Protein AF-A0A8X7C3W6-F1 (afdb_monomer)

InterPro domains:
  IPR028039 Coiled-coil domain containing protein 32 [PF14989] (9-118)
  IPR028039 Coiled-coil domain containing protein 32 [PTHR31800] (19-132)

Sequence (137 aa):
MQE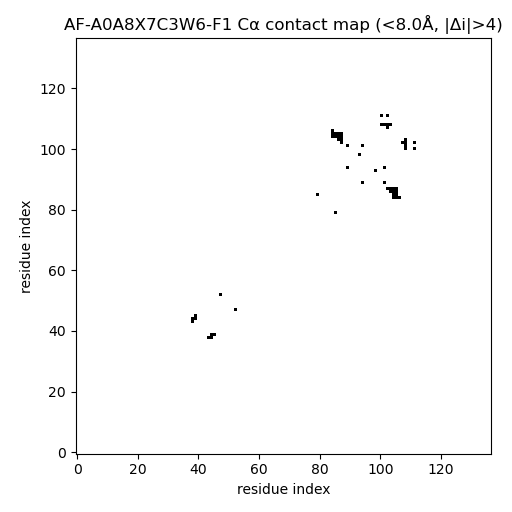QTEVSKTMKELNQMPSGFSHLPDSDHYLRKLETRLSKVKGLNKNLTSKDMITVLQKARDDYMSRLISSSAEQLCAIDSSEGDKEVSVSYVEKKLFPEKNGVTYEELQHLLESDVLAKVSAECNAEGTTDSNLDR

Solvent-accessible surface area (backbone atoms only — not comparable to full-atom values): 8469 Å² total; per-residue (Å²): 126,69,67,67,57,50,57,57,48,55,65,60,56,77,73,66,70,86,81,84,65,80,80,56,97,56,46,70,60,51,49,52,50,49,50,54,51,47,36,58,75,69,45,76,80,60,78,82,46,73,67,54,54,51,52,52,52,52,50,53,50,53,53,48,51,53,49,51,55,49,53,53,49,52,54,56,58,59,56,77,74,46,100,58,82,53,72,52,91,70,56,73,68,56,54,69,77,40,61,92,77,63,36,65,31,49,65,52,38,50,52,53,51,53,50,53,52,52,52,51,53,53,53,53,61,61,62,69,74,76,79,83,88,86,81,88,133

pLDDT: mean 77.11, std 16.19, range [43.06, 96.94]

Mean predicted aligned error: 20.02 Å

Foldseek 3Di:
DVVVVVVVVVVVVVPDDPPPDPCDPCNVVVVVVVVVVVCVVVVVPPDDDPVNVVVVVVVVVVVVVVVVVVVVVVVVVVQVPDPDFDADDDDPVCCVVCVLCDDRGPVSNVVSVVVVVVVVVVVVVVVVPPPDDDDDD

Organism: NCBI:txid2747483

Radius of gyration: 41.61 Å; Cα contacts (8 Å, |Δi|>4): 29; chains: 1; bounding box: 100×50×107 Å

Secondary structure (DSSP, 8-state):
--HHHHHHHHHHHTT----SS---TTHHHHHHHHHHHHHHHTTTT-PPPHHHHHHHHHHHHHHHHHHHHHHHHHHHHHHTTSSSPPB----HHHHHH-GGG--SBHHHHHHHHHHHHHHHHHHHHHHGGGSSS----

Structure (mmCIF, N/CA/C/O backbone):
data_AF-A0A8X7C3W6-F1
#
_entry.id   AF-A0A8X7C3W6-F1
#
loop_
_atom_site.group_PDB
_atom_site.id
_atom_site.type_symbol
_atom_site.label_atom_id
_atom_site.label_alt_id
_atom_site.label_comp_id
_atom_site.label_asym_id
_atom_site.label_entity_id
_atom_site.label_seq_id
_atom_site.pdbx_PDB_ins_code
_atom_site.Cartn_x
_atom_site.Cartn_y
_atom_site.Cartn_z
_atom_site.occupancy
_atom_site.B_iso_or_equiv
_atom_site.auth_seq_id
_atom_site.auth_comp_id
_atom_site.auth_asym_id
_atom_site.auth_atom_id
_atom_site.pdbx_PDB_model_num
ATOM 1 N N . MET A 1 1 ? -25.527 42.168 39.897 1.00 53.19 1 MET A N 1
ATOM 2 C CA . MET A 1 1 ? -25.324 40.793 40.423 1.00 53.19 1 MET A CA 1
ATOM 3 C C . MET A 1 1 ? -26.617 39.982 40.577 1.00 53.19 1 MET A C 1
ATOM 5 O O . MET A 1 1 ? -26.503 38.772 40.672 1.00 53.19 1 MET A O 1
ATOM 9 N N . GLN A 1 2 ? -27.819 40.579 40.571 1.00 52.25 2 GLN A N 1
ATOM 10 C CA . GLN A 1 2 ? -29.088 39.838 40.739 1.00 52.25 2 GLN A CA 1
ATOM 11 C C . GLN A 1 2 ? -29.580 39.103 39.475 1.00 52.25 2 GLN A C 1
ATOM 13 O O . GLN A 1 2 ? -30.231 38.068 39.589 1.00 52.25 2 GLN A O 1
ATOM 18 N N . GLU A 1 3 ? -29.189 39.553 38.284 1.00 55.75 3 GLU A N 1
ATOM 19 C CA . GLU A 1 3 ? -29.674 39.000 37.007 1.00 55.75 3 GLU A CA 1
ATOM 20 C C . GLU A 1 3 ? -29.109 37.598 36.703 1.00 55.75 3 GLU A C 1
ATOM 22 O O . GLU A 1 3 ? -29.813 36.714 36.220 1.00 55.75 3 GLU A O 1
ATOM 27 N N . GLN A 1 4 ? -27.854 37.327 37.089 1.00 49.69 4 GLN A N 1
ATOM 28 C CA . GLN A 1 4 ? -27.237 36.005 36.883 1.00 49.69 4 GLN A CA 1
ATOM 29 C C . GLN A 1 4 ? -27.851 34.912 37.775 1.00 49.69 4 GLN A C 1
ATOM 31 O O . GLN A 1 4 ? -27.872 33.733 37.409 1.00 49.69 4 GLN A O 1
ATOM 36 N N . THR A 1 5 ? -28.394 35.289 38.935 1.00 56.44 5 THR A N 1
ATOM 37 C CA . THR A 1 5 ? -29.101 34.368 39.837 1.00 56.44 5 THR A CA 1
ATOM 38 C C . THR A 1 5 ? -30.497 33.996 39.346 1.00 56.44 5 THR A C 1
ATOM 40 O O . THR A 1 5 ? -30.957 32.891 39.630 1.00 56.44 5 THR A O 1
ATOM 43 N N . GLU A 1 6 ? -31.160 34.869 38.587 1.00 55.97 6 GLU A N 1
ATOM 44 C CA . GLU A 1 6 ? -32.474 34.591 37.995 1.00 55.97 6 GLU A CA 1
ATOM 45 C C . GLU A 1 6 ? -32.371 33.688 36.765 1.00 55.97 6 GLU A C 1
ATOM 47 O O . GLU A 1 6 ? -33.128 32.723 36.642 1.00 55.97 6 GLU A O 1
ATOM 52 N N . VAL A 1 7 ? -31.366 33.905 35.911 1.00 59.09 7 VAL A N 1
ATOM 53 C CA . VAL A 1 7 ? -31.090 33.015 34.768 1.00 59.09 7 VAL A CA 1
ATOM 54 C C . VAL A 1 7 ? -30.687 31.611 35.246 1.00 59.09 7 VAL A C 1
ATOM 56 O O . VAL A 1 7 ? -31.132 30.599 34.709 1.00 59.09 7 VAL A O 1
ATOM 59 N N . SER A 1 8 ? -29.916 31.525 36.335 1.00 56.09 8 SER A N 1
ATOM 60 C CA . SER A 1 8 ? -29.553 30.236 36.943 1.00 56.09 8 SER A CA 1
ATOM 61 C C . SER A 1 8 ? -30.741 29.527 37.609 1.00 56.09 8 SER A C 1
ATOM 63 O O . SER A 1 8 ? -30.780 28.297 37.647 1.00 56.09 8 SER A O 1
ATOM 65 N N . LYS A 1 9 ? -31.720 30.279 38.134 1.00 54.00 9 LYS A N 1
ATOM 66 C CA . LYS A 1 9 ? -32.974 29.726 38.675 1.00 54.00 9 LYS A CA 1
ATOM 67 C C . LYS A 1 9 ? -33.881 29.198 37.565 1.00 54.00 9 LYS A C 1
ATOM 69 O O . LYS A 1 9 ? -34.335 28.063 37.659 1.00 54.00 9 LYS A O 1
ATOM 74 N N . THR A 1 10 ? -34.060 29.966 36.493 1.00 56.16 10 THR A N 1
ATOM 75 C CA . THR A 1 10 ? -34.912 29.591 35.351 1.00 56.16 10 THR A CA 1
ATOM 76 C C . THR A 1 10 ? -34.375 28.381 34.580 1.00 56.16 10 THR A C 1
ATOM 78 O O . THR A 1 10 ? -35.155 27.517 34.182 1.00 56.16 10 THR A O 1
ATOM 81 N N . MET A 1 11 ? -33.051 28.217 34.464 1.00 52.62 11 MET A N 1
ATOM 82 C CA . MET A 1 11 ? -32.468 26.992 33.891 1.00 52.62 11 MET A CA 1
ATOM 83 C C . MET A 1 11 ? -32.648 25.744 34.773 1.00 52.62 11 MET A C 1
ATOM 85 O O . MET A 1 11 ? -32.673 24.628 34.258 1.00 52.62 11 MET A O 1
ATOM 89 N N . LYS A 1 12 ? -32.803 25.907 36.092 1.00 56.28 12 LYS A N 1
ATOM 90 C CA . LYS A 1 12 ? -33.062 24.797 37.028 1.00 56.28 12 LYS A CA 1
ATOM 91 C C . LYS A 1 12 ? -34.519 24.327 37.002 1.00 56.28 12 LYS A C 1
ATOM 93 O O . LYS A 1 12 ? -34.802 23.179 37.339 1.00 56.28 12 LYS A O 1
ATOM 98 N N . GLU A 1 13 ? -35.427 25.213 36.611 1.00 50.84 13 GLU A N 1
ATOM 99 C CA . GLU A 1 13 ? -36.873 24.989 36.620 1.00 50.84 13 GLU A CA 1
ATOM 100 C C . GLU A 1 13 ? -37.365 24.286 35.344 1.00 50.84 13 GLU A C 1
ATOM 102 O O . GLU A 1 13 ? -38.260 23.448 35.402 1.00 50.84 13 GLU A O 1
ATOM 107 N N . LEU A 1 14 ? -36.685 24.490 34.210 1.00 49.19 14 LEU A N 1
ATOM 108 C CA . LEU A 1 14 ? -36.980 23.820 32.933 1.00 49.19 14 LEU A CA 1
ATOM 109 C C . LEU A 1 14 ? -36.618 22.323 32.876 1.00 49.19 14 LEU A C 1
ATOM 111 O O . LEU A 1 14 ? -36.951 21.660 31.897 1.00 49.19 14 LEU A O 1
ATOM 115 N N . ASN A 1 15 ? -35.962 21.773 33.904 1.00 54.06 15 ASN A N 1
ATOM 116 C CA . ASN A 1 15 ? -35.597 20.350 33.966 1.00 54.06 15 ASN A CA 1
ATOM 117 C C . ASN A 1 15 ? -36.496 19.527 34.913 1.00 54.06 15 ASN A C 1
ATOM 119 O O . ASN A 1 15 ? -36.206 18.368 35.203 1.00 54.06 15 ASN A O 1
ATOM 123 N N . GLN A 1 16 ? -37.589 20.110 35.413 1.00 58.06 16 GLN A N 1
ATOM 124 C CA . GLN A 1 16 ? -38.600 19.388 36.189 1.00 58.06 16 GLN A CA 1
ATOM 125 C C . GLN A 1 16 ? -39.768 18.987 35.284 1.00 58.06 16 GLN A C 1
ATOM 127 O O . GLN A 1 16 ? -40.772 19.681 35.162 1.00 58.06 16 GLN A O 1
ATOM 132 N N . MET A 1 17 ? -39.614 17.831 34.636 1.00 51.69 17 MET A N 1
ATOM 133 C CA . MET A 1 17 ? -40.722 17.113 34.002 1.00 51.69 17 MET A CA 1
ATOM 134 C C . MET A 1 17 ? -41.738 16.661 35.070 1.00 51.69 17 MET A C 1
ATOM 136 O O . MET A 1 17 ? -41.333 16.311 36.184 1.00 51.69 17 MET A O 1
ATOM 140 N N . PRO A 1 18 ? -43.049 16.628 34.761 1.00 50.66 18 PRO A N 1
ATOM 141 C CA . PRO A 1 18 ? -44.076 16.225 35.715 1.00 50.66 18 PRO A CA 1
ATOM 142 C C . PRO A 1 18 ? -43.862 14.767 36.147 1.00 50.66 18 PRO A C 1
ATOM 144 O O . PRO A 1 18 ? -43.938 13.827 35.356 1.00 50.66 18 PRO A O 1
ATOM 147 N N . SER A 1 19 ? -43.572 14.605 37.436 1.00 55.31 19 SER A N 1
ATOM 148 C CA . SER A 1 19 ? -43.289 13.349 38.133 1.00 55.31 19 SER A CA 1
ATOM 149 C C . SER A 1 19 ? -44.553 12.480 38.264 1.00 55.31 19 SER A C 1
ATOM 151 O O . SER A 1 19 ? -45.168 12.408 39.326 1.00 55.31 19 SER A O 1
ATOM 153 N N . GLY A 1 20 ? -44.943 11.805 37.180 1.00 51.44 20 GLY A N 1
ATOM 154 C CA . GLY A 1 20 ? -45.868 10.658 37.211 1.00 51.44 20 GLY A CA 1
ATOM 155 C C . GLY A 1 20 ? -45.167 9.310 37.435 1.00 51.44 20 GLY A C 1
ATOM 156 O O . GLY A 1 20 ? -45.821 8.302 37.680 1.00 51.44 20 GLY A O 1
ATOM 157 N N . PHE A 1 21 ? -43.835 9.290 37.383 1.00 54.69 21 PHE A N 1
ATOM 158 C CA . PHE A 1 21 ? -43.015 8.109 37.626 1.00 54.69 21 PHE A CA 1
ATOM 159 C C . PHE A 1 21 ? -42.044 8.438 38.754 1.00 54.69 21 PHE A C 1
ATOM 161 O O . PHE A 1 21 ? -41.106 9.211 38.569 1.00 54.69 21 PHE A O 1
ATOM 168 N N . SER A 1 22 ? -42.301 7.894 39.942 1.00 63.34 22 SER A N 1
ATOM 1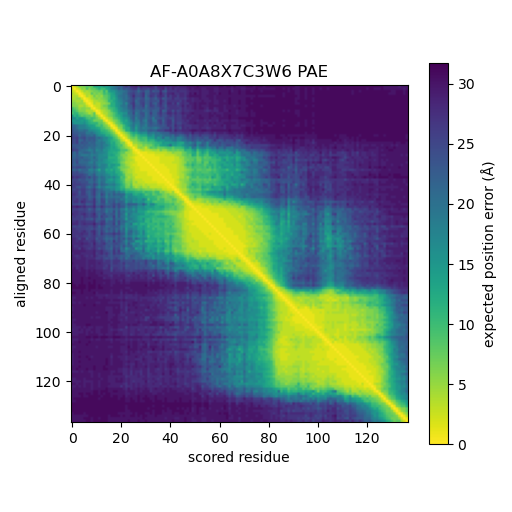69 C CA . SER A 1 22 ? -41.370 7.989 41.064 1.00 63.34 22 SER A CA 1
ATOM 170 C C . SER A 1 22 ? -40.007 7.449 40.636 1.00 63.34 22 SER A C 1
ATOM 172 O O . SER A 1 22 ? -39.926 6.339 40.108 1.00 63.34 22 SER A O 1
ATOM 174 N N . HIS A 1 23 ? -38.951 8.223 40.881 1.00 66.38 23 HIS A N 1
ATOM 175 C CA . HIS A 1 23 ? -37.567 7.811 40.675 1.00 66.38 23 HIS A CA 1
ATOM 176 C C . HIS A 1 23 ? -37.337 6.468 41.389 1.00 66.38 23 HIS A C 1
ATOM 178 O O . HIS A 1 23 ? -37.496 6.389 42.609 1.00 66.38 23 HIS A O 1
ATOM 184 N N . LEU A 1 24 ? -37.053 5.392 40.643 1.00 70.75 24 LEU A N 1
ATOM 185 C CA . LEU A 1 24 ? -36.823 4.078 41.250 1.00 70.75 24 LEU A CA 1
ATOM 186 C C . LEU A 1 24 ? -35.644 4.193 42.237 1.00 70.75 24 LEU A C 1
ATOM 188 O O . LEU A 1 24 ? -34.653 4.845 41.901 1.00 70.75 24 LEU A O 1
ATOM 192 N N . PRO A 1 25 ? -35.710 3.577 43.430 1.00 70.75 25 PRO A N 1
ATOM 193 C CA . PRO A 1 25 ? -34.709 3.759 44.487 1.00 70.75 25 PRO A CA 1
ATOM 194 C C . PRO A 1 25 ? -33.286 3.323 44.095 1.00 70.75 25 PRO A C 1
ATOM 196 O O . PRO A 1 25 ? -32.324 3.712 44.750 1.00 70.75 25 PRO A O 1
ATOM 199 N N . ASP A 1 26 ? -33.129 2.551 43.019 1.00 80.00 26 ASP A N 1
ATOM 200 C CA . ASP A 1 26 ? -31.848 2.112 42.460 1.00 80.00 26 ASP A CA 1
ATOM 201 C C . ASP A 1 26 ? -31.498 2.761 41.107 1.00 80.00 26 ASP A C 1
ATOM 203 O O . ASP A 1 26 ? -30.445 2.461 40.534 1.00 80.00 26 ASP A O 1
ATOM 207 N N . SER A 1 27 ? -32.340 3.661 40.589 1.00 85.31 27 SER A N 1
ATOM 208 C CA . SER A 1 27 ? -32.164 4.252 39.256 1.00 85.31 27 SER A CA 1
ATOM 209 C C . SER A 1 27 ? -30.861 5.040 39.123 1.00 85.31 27 SER A C 1
ATOM 211 O O . SER A 1 27 ? -30.182 4.884 38.113 1.00 85.31 27 SER A O 1
ATOM 213 N N . ASP A 1 28 ? -30.428 5.767 40.157 1.00 84.44 28 ASP A N 1
ATOM 214 C CA . ASP A 1 28 ? -29.125 6.454 40.172 1.00 84.44 28 ASP A CA 1
ATOM 215 C C . ASP A 1 28 ? -27.948 5.478 40.059 1.00 84.44 28 ASP A C 1
ATOM 217 O O . ASP A 1 28 ? -26.964 5.717 39.352 1.00 84.44 28 ASP A O 1
ATOM 221 N N . HIS A 1 29 ? -28.042 4.342 40.751 1.00 87.62 29 HIS A N 1
ATOM 222 C CA . HIS A 1 29 ? -27.010 3.313 40.717 1.00 87.62 29 HIS A CA 1
ATOM 223 C C . HIS A 1 29 ? -26.972 2.622 39.348 1.00 87.62 29 HIS A C 1
ATOM 225 O O . HIS A 1 29 ? -25.897 2.379 38.788 1.00 87.62 29 HIS A O 1
ATOM 231 N N . TYR A 1 30 ? -28.143 2.333 38.781 1.00 90.25 30 TYR A N 1
ATOM 232 C CA . TYR A 1 30 ? -28.261 1.749 37.453 1.00 90.25 30 TYR A CA 1
ATOM 233 C C . TYR A 1 30 ? -27.772 2.708 36.359 1.00 90.25 30 TYR A C 1
ATOM 235 O O . TYR A 1 30 ? -26.974 2.297 35.515 1.00 90.25 30 TYR A O 1
ATOM 243 N N . LEU A 1 31 ? -28.145 3.988 36.422 1.00 91.50 31 LEU A N 1
ATOM 244 C CA . LEU A 1 31 ? -27.657 5.040 35.528 1.00 91.50 31 LEU A CA 1
ATOM 245 C C . LEU A 1 31 ? -26.134 5.149 35.584 1.00 91.50 31 LEU A C 1
ATOM 247 O O . LEU A 1 31 ? -25.483 5.032 34.549 1.00 91.50 31 LEU A O 1
ATOM 251 N N . ARG A 1 32 ? -25.534 5.216 36.778 1.00 90.31 32 ARG A N 1
ATOM 252 C CA . ARG A 1 32 ? -24.069 5.247 36.929 1.00 90.31 32 ARG A CA 1
ATOM 253 C C . ARG A 1 32 ? -23.389 4.012 36.333 1.00 90.31 32 ARG A C 1
ATOM 255 O O . ARG A 1 3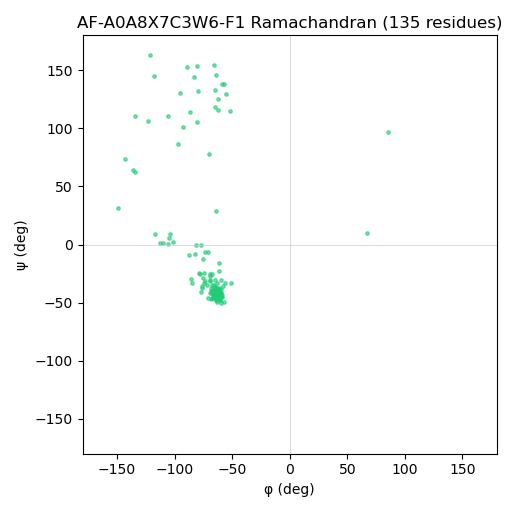2 ? -22.313 4.105 35.733 1.00 90.31 32 ARG A O 1
ATOM 262 N N . LYS A 1 33 ? -24.000 2.832 36.474 1.00 91.19 33 LYS A N 1
ATOM 263 C CA . LYS A 1 33 ? -23.502 1.585 35.872 1.00 91.19 33 LYS A CA 1
ATOM 264 C C . LYS A 1 33 ? -23.577 1.634 34.344 1.00 91.19 33 LYS A C 1
ATOM 266 O O . LYS A 1 33 ? -22.626 1.210 33.680 1.00 91.19 33 LYS A O 1
ATOM 271 N N . LEU A 1 34 ? -24.669 2.164 33.793 1.00 92.44 34 LEU A N 1
ATOM 272 C CA . LEU A 1 34 ? -24.834 2.380 32.357 1.00 92.44 34 LEU A CA 1
ATOM 273 C C . LEU A 1 34 ? -23.820 3.392 31.824 1.00 92.44 34 LEU A C 1
ATOM 275 O O . LEU A 1 34 ? -23.132 3.084 30.856 1.00 92.44 34 LEU A O 1
ATOM 279 N N . GLU A 1 35 ? -23.648 4.533 32.484 1.00 89.25 35 GLU A N 1
ATOM 280 C CA . GLU A 1 35 ? -22.660 5.559 32.136 1.00 89.25 35 GLU A CA 1
ATOM 281 C C . GLU A 1 35 ? -21.235 5.003 32.172 1.00 89.25 35 GLU A C 1
ATOM 283 O O . GLU A 1 35 ? -20.464 5.188 31.234 1.00 89.25 35 GLU A O 1
ATOM 288 N N . THR A 1 36 ? -20.889 4.228 33.203 1.00 87.62 36 THR A N 1
ATOM 289 C CA . THR A 1 36 ? -19.572 3.581 33.305 1.00 87.62 36 THR A CA 1
ATOM 290 C C . THR A 1 36 ? -19.337 2.612 32.147 1.00 87.62 36 THR A C 1
ATOM 292 O O . THR A 1 36 ? -18.247 2.563 31.570 1.00 87.62 36 THR A O 1
ATOM 295 N N . ARG A 1 37 ? -20.354 1.822 31.787 1.00 89.69 37 ARG A N 1
ATOM 296 C CA . ARG A 1 37 ? -20.277 0.878 30.668 1.00 89.69 37 ARG A CA 1
ATOM 297 C C . ARG A 1 37 ? -20.192 1.615 29.331 1.00 89.69 37 ARG A C 1
ATOM 299 O O . ARG A 1 37 ? -19.389 1.231 28.485 1.00 89.69 37 ARG A O 1
ATOM 306 N N . LEU A 1 38 ? -20.947 2.698 29.176 1.00 87.81 38 LEU A N 1
ATOM 307 C CA . LEU A 1 38 ? -20.928 3.563 28.003 1.00 87.81 38 LEU A CA 1
ATOM 308 C C . LEU A 1 38 ? -19.547 4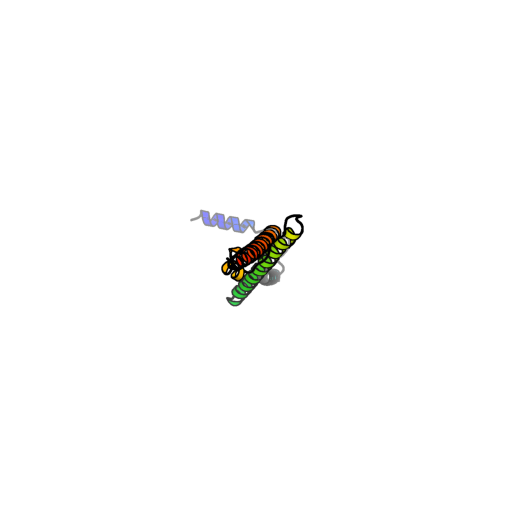.196 27.808 1.00 87.81 38 LEU A C 1
ATOM 310 O O . LEU A 1 38 ? -19.002 4.133 26.711 1.00 87.81 38 LEU A O 1
ATOM 314 N N . SER A 1 39 ? -18.942 4.734 28.867 1.00 83.56 39 SER A N 1
ATOM 315 C CA . SER A 1 39 ? -17.613 5.351 28.809 1.00 83.56 39 SER A CA 1
ATOM 316 C C . SER A 1 39 ? -16.507 4.348 28.473 1.00 83.56 39 SER A C 1
ATOM 318 O O . SER A 1 39 ? -15.536 4.708 27.809 1.00 83.56 39 SER A O 1
ATOM 320 N N . LYS A 1 40 ? -16.660 3.075 28.868 1.00 83.19 40 LYS A N 1
ATOM 321 C CA . LYS A 1 40 ? -15.763 1.984 28.446 1.00 83.19 40 LYS A CA 1
ATOM 322 C C . LYS A 1 40 ? -15.909 1.670 26.958 1.00 83.19 40 LYS A C 1
ATOM 324 O O . LYS A 1 40 ? -14.902 1.576 26.267 1.00 83.19 40 LYS A O 1
ATOM 329 N N . VAL A 1 41 ? -17.142 1.540 26.464 1.00 83.12 41 VAL A N 1
ATOM 330 C CA . VAL A 1 41 ? -17.418 1.249 25.044 1.00 83.12 41 VAL A CA 1
ATOM 331 C C . VAL A 1 41 ? -16.965 2.396 24.142 1.00 83.12 41 VAL A C 1
ATOM 333 O O . VAL A 1 41 ? -16.364 2.160 23.102 1.00 83.12 41 VAL A O 1
ATOM 336 N N . LYS A 1 42 ? -17.195 3.643 24.562 1.00 82.44 42 LYS A N 1
ATOM 337 C CA . LYS A 1 42 ? -16.758 4.846 23.841 1.00 82.44 42 LYS A CA 1
ATOM 338 C C . LYS A 1 42 ? -15.251 5.112 23.938 1.00 82.44 42 LYS A C 1
ATOM 340 O O . LYS A 1 42 ? -14.775 6.057 23.323 1.00 82.44 42 LYS A O 1
ATOM 345 N N . GLY A 1 43 ? -14.505 4.342 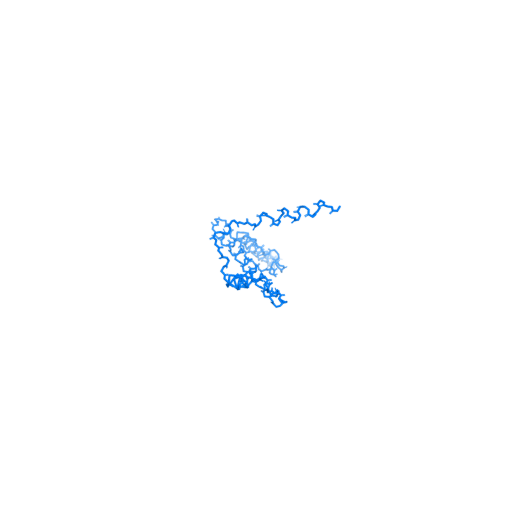24.735 1.00 76.56 43 GLY A N 1
ATOM 346 C CA . GLY A 1 43 ? -13.063 4.534 24.916 1.00 76.56 43 GLY A CA 1
ATOM 347 C C . GLY A 1 43 ? -12.671 5.831 25.638 1.00 76.56 43 GLY A C 1
ATOM 348 O O . GLY A 1 43 ? -11.486 6.131 25.716 1.00 76.56 43 GLY A O 1
ATOM 349 N N . LEU A 1 44 ? -13.632 6.566 26.214 1.00 72.31 44 LEU A N 1
ATOM 350 C CA . LEU A 1 44 ? -13.433 7.882 26.847 1.00 72.31 44 LEU A CA 1
ATOM 351 C C . LEU A 1 44 ? -12.463 7.851 28.041 1.00 72.31 44 LEU A C 1
ATOM 353 O O . LEU A 1 44 ? -11.875 8.870 28.373 1.00 72.31 44 LEU A O 1
ATOM 357 N N . ASN A 1 45 ? -12.276 6.686 28.671 1.00 67.12 45 ASN A N 1
ATOM 358 C CA . ASN A 1 45 ? -11.362 6.504 29.807 1.00 67.12 45 ASN A CA 1
ATOM 359 C C . ASN A 1 45 ? -10.024 5.844 29.432 1.00 67.12 45 ASN A C 1
ATOM 361 O O . ASN A 1 45 ? -9.222 5.547 30.319 1.00 67.12 45 ASN A O 1
ATOM 365 N N . LYS A 1 46 ? -9.784 5.536 28.150 1.00 74.75 46 LYS A N 1
ATOM 366 C CA . LYS A 1 46 ? -8.534 4.901 27.727 1.00 74.75 46 LYS A CA 1
ATOM 367 C C . LYS A 1 46 ? -7.542 5.989 27.319 1.00 74.75 46 LYS A C 1
ATOM 369 O O . LYS A 1 46 ? -7.606 6.508 26.211 1.00 74.75 46 LYS A O 1
ATOM 374 N N . ASN A 1 47 ? -6.605 6.307 28.209 1.00 78.06 47 ASN A N 1
ATOM 375 C CA . ASN A 1 47 ? -5.447 7.114 27.833 1.00 78.06 47 ASN A CA 1
ATOM 376 C C . ASN A 1 47 ? -4.638 6.345 26.782 1.00 78.06 47 ASN A C 1
ATOM 378 O O . ASN A 1 47 ? -4.270 5.188 27.005 1.00 78.06 47 ASN A O 1
ATOM 382 N N . LEU A 1 48 ? -4.384 6.973 25.635 1.00 78.75 48 LEU A N 1
ATOM 383 C CA . LEU A 1 48 ? -3.537 6.391 24.600 1.00 78.75 48 LEU A CA 1
ATOM 384 C C . LEU A 1 48 ? -2.117 6.265 25.151 1.00 78.75 48 LEU A C 1
ATOM 386 O O . LEU A 1 48 ? -1.486 7.254 25.517 1.00 78.75 48 LEU A O 1
ATOM 390 N N . THR A 1 49 ? -1.616 5.036 25.226 1.00 86.31 49 THR A N 1
ATOM 391 C CA . THR A 1 49 ? -0.208 4.797 25.549 1.00 86.31 49 THR A CA 1
ATOM 392 C C . THR A 1 49 ? 0.651 5.001 24.302 1.00 86.31 49 THR A C 1
ATOM 394 O O . THR A 1 49 ? 0.191 4.791 23.178 1.00 86.31 49 THR A O 1
ATOM 397 N N . SER A 1 50 ? 1.928 5.349 24.479 1.00 89.31 50 SER A N 1
ATOM 398 C CA . SER A 1 50 ? 2.907 5.413 23.387 1.00 89.31 50 SER A CA 1
ATOM 399 C C . SER A 1 50 ? 2.924 4.131 22.547 1.00 89.31 50 SER A C 1
ATOM 401 O O . SER A 1 50 ? 3.080 4.194 21.332 1.00 89.31 50 SER A O 1
ATOM 403 N N . LYS A 1 51 ? 2.673 2.968 23.166 1.00 92.44 51 LYS A N 1
ATOM 404 C CA . LYS A 1 51 ? 2.549 1.683 22.460 1.00 92.44 51 LYS A CA 1
ATOM 405 C C . LYS A 1 51 ? 1.356 1.645 21.498 1.00 92.44 51 LYS A C 1
ATOM 407 O O . LYS A 1 51 ? 1.487 1.132 20.388 1.00 92.44 51 LYS A O 1
ATOM 412 N N . ASP A 1 52 ? 0.212 2.190 21.905 1.00 90.44 52 ASP A N 1
ATOM 413 C CA . ASP A 1 52 ? -0.995 2.241 21.078 1.00 90.44 52 ASP A CA 1
ATOM 414 C C . ASP A 1 52 ? -0.761 3.179 19.887 1.00 90.44 52 ASP A C 1
ATOM 416 O O . ASP A 1 52 ? -1.082 2.819 18.757 1.00 90.44 52 ASP A O 1
ATOM 420 N N . MET A 1 53 ? -0.112 4.329 20.114 1.00 94.31 53 MET A N 1
ATOM 421 C CA . MET A 1 53 ? 0.272 5.246 19.033 1.00 94.31 53 MET A CA 1
ATOM 422 C C . MET A 1 53 ? 1.219 4.583 18.029 1.00 94.31 53 MET A C 1
ATOM 424 O O . MET A 1 53 ? 0.965 4.638 16.830 1.00 94.31 53 MET A O 1
ATOM 428 N N . ILE A 1 54 ? 2.267 3.899 18.500 1.00 96.00 54 ILE A N 1
ATOM 429 C CA . ILE A 1 54 ? 3.210 3.185 17.624 1.00 96.00 54 ILE A CA 1
ATOM 430 C C . ILE A 1 54 ? 2.490 2.105 16.811 1.00 96.00 54 ILE A C 1
ATOM 432 O O . ILE A 1 54 ? 2.728 1.990 15.613 1.00 96.00 54 ILE A O 1
ATOM 436 N N . THR A 1 55 ? 1.580 1.352 17.432 1.00 95.38 55 THR A N 1
ATOM 437 C CA . THR A 1 55 ? 0.818 0.296 16.748 1.00 95.38 55 THR A CA 1
ATOM 438 C C . THR A 1 55 ? -0.058 0.876 15.634 1.00 95.38 55 THR A C 1
ATOM 440 O O . THR A 1 55 ? -0.094 0.340 14.528 1.00 95.38 55 THR A O 1
ATOM 443 N N . VAL A 1 56 ? -0.737 1.998 15.899 1.00 95.56 56 VAL A N 1
ATOM 444 C CA . VAL A 1 56 ? -1.549 2.697 14.891 1.00 95.56 56 VAL A CA 1
ATOM 445 C C . VAL A 1 56 ? -0.677 3.224 13.751 1.00 95.56 56 VAL A C 1
ATOM 447 O O . VAL A 1 56 ? -1.034 3.047 12.588 1.00 95.56 56 VAL A O 1
ATOM 450 N N . LEU A 1 57 ? 0.479 3.818 14.061 1.00 96.94 57 LEU A N 1
ATOM 451 C CA . LEU A 1 57 ? 1.414 4.322 13.050 1.00 96.94 57 LEU A CA 1
ATOM 452 C C . LEU A 1 57 ? 1.997 3.200 12.183 1.00 96.94 57 LEU A C 1
ATOM 454 O O . LEU A 1 57 ? 2.080 3.353 10.967 1.00 96.94 57 LEU A O 1
ATOM 458 N N . GLN A 1 58 ? 2.366 2.065 12.782 1.00 96.69 58 GLN A N 1
ATOM 459 C CA . GLN A 1 58 ? 2.835 0.889 12.044 1.00 96.69 58 GLN A CA 1
ATOM 460 C C . GLN A 1 58 ? 1.763 0.379 11.086 1.00 96.69 58 GLN A C 1
ATOM 462 O O . GLN A 1 58 ? 2.039 0.212 9.902 1.00 96.69 58 GLN A O 1
ATOM 467 N N . LYS A 1 59 ? 0.524 0.233 11.568 1.00 96.75 59 LYS A N 1
ATOM 468 C CA . LYS A 1 59 ? -0.596 -0.183 10.725 1.00 96.75 59 LYS A CA 1
ATOM 469 C C . LYS A 1 59 ? -0.833 0.789 9.566 1.00 96.75 59 LYS A C 1
ATOM 471 O O . LYS A 1 59 ? -0.977 0.355 8.432 1.00 96.75 59 LYS A O 1
ATOM 476 N N . ALA A 1 60 ? -0.820 2.096 9.831 1.00 96.56 60 ALA A N 1
ATOM 477 C CA . ALA A 1 60 ? -0.999 3.109 8.792 1.00 96.56 60 ALA A CA 1
ATOM 478 C C . ALA A 1 60 ? 0.106 3.055 7.722 1.00 96.56 60 ALA A C 1
ATOM 480 O O . ALA A 1 60 ? -0.175 3.218 6.536 1.00 96.56 60 ALA A O 1
ATOM 481 N N . ARG A 1 61 ? 1.356 2.799 8.129 1.00 96.75 61 ARG A N 1
ATOM 482 C CA . ARG A 1 61 ? 2.478 2.609 7.202 1.00 96.75 61 ARG A CA 1
ATOM 483 C C . ARG A 1 61 ? 2.276 1.370 6.333 1.00 96.75 61 ARG A C 1
ATOM 485 O O . ARG A 1 61 ? 2.458 1.450 5.122 1.00 96.75 61 ARG A O 1
ATOM 492 N N . ASP A 1 62 ? 1.918 0.246 6.939 1.00 96.69 62 ASP A N 1
ATOM 493 C CA . ASP A 1 62 ? 1.758 -1.017 6.219 1.00 96.69 62 ASP A CA 1
ATOM 494 C C . ASP A 1 62 ? 0.571 -0.938 5.235 1.00 96.69 62 ASP A C 1
ATOM 496 O O . ASP A 1 62 ? 0.707 -1.331 4.076 1.00 96.69 62 ASP A O 1
ATOM 500 N N . ASP A 1 63 ? -0.538 -0.305 5.636 1.00 96.50 63 ASP A N 1
ATOM 501 C CA . ASP A 1 63 ? -1.684 -0.011 4.763 1.00 96.50 63 ASP A CA 1
ATOM 502 C C . ASP A 1 63 ? -1.286 0.902 3.588 1.00 96.50 63 ASP A C 1
ATOM 504 O O . ASP A 1 63 ? -1.706 0.680 2.448 1.00 96.50 63 ASP A O 1
ATOM 508 N N . TYR A 1 64 ? -0.458 1.924 3.840 1.00 95.12 64 TYR A N 1
ATOM 509 C CA . TYR A 1 64 ? 0.049 2.813 2.792 1.00 95.12 64 TYR A CA 1
ATOM 510 C C . TYR A 1 64 ? 0.897 2.053 1.771 1.00 95.12 64 TYR A C 1
ATOM 512 O O . TYR A 1 64 ? 0.681 2.192 0.567 1.00 95.12 64 TYR A O 1
ATOM 520 N N . MET A 1 65 ? 1.820 1.208 2.237 1.00 95.75 65 MET A N 1
ATOM 521 C CA . MET A 1 65 ? 2.631 0.386 1.340 1.00 95.75 65 MET A CA 1
ATOM 522 C C . MET A 1 65 ? 1.766 -0.590 0.540 1.00 95.75 65 MET A C 1
ATOM 524 O O . MET A 1 65 ? 1.949 -0.713 -0.668 1.00 95.75 65 MET A O 1
ATOM 528 N N . SER A 1 66 ? 0.781 -1.226 1.179 1.00 94.88 66 SER A N 1
ATOM 529 C CA . SER A 1 66 ? -0.154 -2.124 0.498 1.00 94.88 66 SER A CA 1
ATOM 530 C C . SER A 1 66 ? -0.913 -1.414 -0.625 1.00 94.88 66 SER A C 1
ATOM 532 O O . SER A 1 66 ? -1.056 -1.969 -1.716 1.00 94.88 66 SER A O 1
ATOM 534 N N . ARG A 1 67 ? -1.388 -0.184 -0.384 1.00 93.00 67 ARG A N 1
ATOM 535 C CA . ARG A 1 67 ? -2.072 0.626 -1.404 1.00 93.00 67 ARG A CA 1
ATOM 536 C C . ARG A 1 67 ? -1.142 1.040 -2.530 1.00 93.00 67 ARG A C 1
ATOM 538 O O . ARG A 1 67 ? -1.547 0.956 -3.681 1.00 93.00 67 ARG A O 1
ATOM 545 N N . LEU A 1 68 ? 0.085 1.448 -2.213 1.00 89.81 68 LEU A N 1
ATOM 546 C CA . LEU A 1 68 ? 1.067 1.845 -3.218 1.00 89.81 68 LEU A CA 1
ATOM 547 C C . LEU A 1 68 ? 1.350 0.689 -4.186 1.00 89.81 68 LEU A C 1
ATOM 549 O O . LEU A 1 68 ? 1.208 0.864 -5.391 1.00 89.81 68 LEU A O 1
ATOM 553 N N . ILE A 1 69 ? 1.640 -0.501 -3.652 1.00 91.00 69 ILE A N 1
ATOM 554 C CA . ILE A 1 69 ? 1.908 -1.705 -4.453 1.00 91.00 69 ILE A CA 1
ATOM 555 C C . ILE A 1 69 ? 0.687 -2.093 -5.298 1.00 91.00 69 ILE A C 1
ATOM 557 O O . ILE A 1 69 ? 0.824 -2.411 -6.479 1.00 91.00 69 ILE A O 1
ATOM 561 N N . SER A 1 70 ? -0.513 -2.043 -4.714 1.00 86.69 70 SER A N 1
ATOM 562 C CA . SER A 1 70 ? -1.743 -2.395 -5.437 1.00 86.69 70 SER A CA 1
ATOM 563 C C . SER A 1 70 ? -2.038 -1.392 -6.555 1.00 86.69 70 SER A C 1
ATOM 565 O O . SER A 1 70 ? -2.302 -1.794 -7.679 1.00 86.69 70 SER A O 1
ATOM 567 N N . SER A 1 71 ? -1.884 -0.091 -6.290 1.00 79.75 71 SER A N 1
ATOM 568 C CA . SER A 1 71 ? -2.077 0.960 -7.297 1.00 79.75 71 SER A CA 1
ATOM 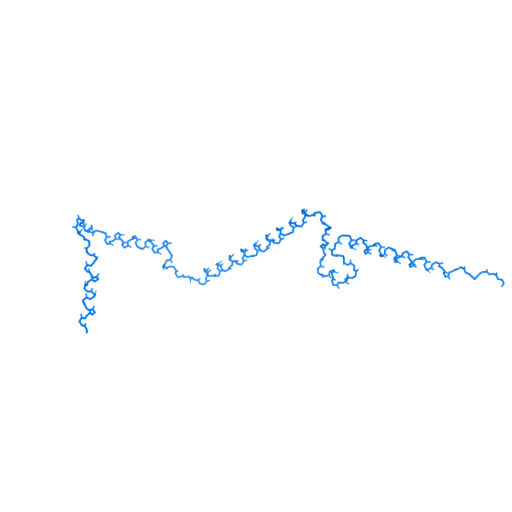569 C C . SER A 1 71 ? -1.074 0.875 -8.449 1.00 79.75 71 SER A C 1
ATOM 571 O O . SER A 1 71 ? -1.446 1.080 -9.603 1.00 79.75 71 SER A O 1
ATOM 573 N N . SER A 1 72 ? 0.185 0.516 -8.168 1.00 73.94 72 SER A N 1
ATOM 574 C CA . SER A 1 72 ? 1.172 0.284 -9.223 1.00 73.94 72 SER A CA 1
ATOM 575 C C . SER A 1 72 ? 0.845 -0.966 -10.036 1.00 73.94 72 SER A C 1
ATOM 577 O O . SER A 1 72 ? 1.018 -0.963 -11.248 1.00 73.94 72 SER A O 1
ATOM 579 N N . ALA A 1 73 ? 0.334 -2.023 -9.398 1.00 69.50 73 ALA A N 1
ATOM 580 C CA . ALA A 1 73 ? -0.083 -3.234 -10.100 1.00 69.50 73 ALA A CA 1
ATOM 581 C C . ALA A 1 73 ? -1.300 -2.980 -11.007 1.00 69.50 73 ALA A C 1
ATOM 583 O O . ALA A 1 73 ? -1.318 -3.437 -12.144 1.00 69.50 73 ALA A O 1
ATOM 584 N N . GLU A 1 74 ? -2.279 -2.199 -10.548 1.00 66.19 74 GLU A N 1
ATOM 585 C CA . GLU A 1 74 ? -3.444 -1.796 -11.347 1.00 66.19 74 GLU A CA 1
ATOM 586 C C . GLU A 1 74 ? -3.046 -0.950 -12.567 1.00 66.19 74 GLU A C 1
ATOM 588 O O . GLU A 1 74 ? -3.570 -1.172 -13.658 1.00 66.19 74 GLU A O 1
ATOM 593 N N . GLN A 1 75 ? -2.079 -0.034 -12.421 1.00 63.28 75 GLN A N 1
ATOM 594 C CA . GLN A 1 75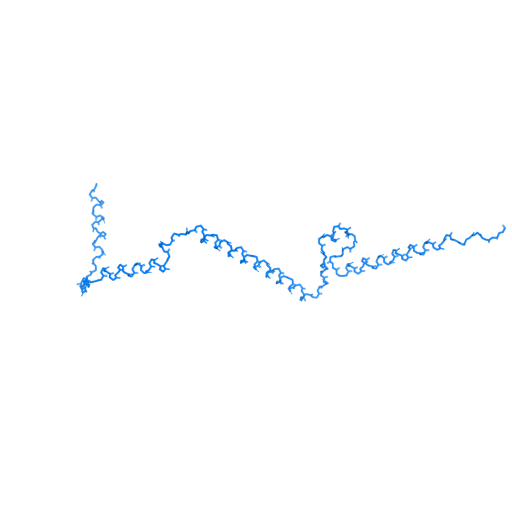 ? -1.522 0.718 -13.554 1.00 63.28 75 GLN A CA 1
ATOM 595 C C . GLN A 1 75 ? -0.793 -0.185 -14.553 1.00 63.28 75 GLN A C 1
ATOM 597 O O . GLN A 1 75 ? -0.977 -0.024 -15.755 1.00 63.28 75 GLN A O 1
ATOM 602 N N . LEU A 1 76 ? -0.019 -1.165 -14.078 1.00 59.94 76 LEU A N 1
ATOM 603 C CA . LEU A 1 76 ? 0.664 -2.128 -14.947 1.00 59.94 76 LEU A CA 1
ATOM 604 C C . LEU A 1 76 ? -0.328 -3.035 -15.694 1.00 59.94 76 LEU A C 1
ATOM 606 O O . LEU A 1 76 ? -0.148 -3.295 -16.880 1.00 59.94 76 LEU A O 1
ATOM 610 N N . CYS A 1 77 ? -1.407 -3.474 -15.042 1.00 58.34 77 CYS A N 1
ATOM 611 C CA . CYS A 1 77 ? -2.451 -4.270 -15.691 1.00 58.34 77 CYS A CA 1
ATOM 612 C C . CYS A 1 77 ? -3.278 -3.462 -16.705 1.00 58.34 77 CYS A C 1
ATOM 614 O O . CYS A 1 77 ? -3.728 -4.023 -17.701 1.00 58.34 77 CYS A O 1
ATOM 616 N N . ALA A 1 78 ? -3.465 -2.156 -16.487 1.00 56.75 78 ALA A N 1
ATOM 617 C CA . ALA A 1 78 ? -4.150 -1.284 -17.441 1.00 56.75 78 ALA A CA 1
ATOM 618 C C . ALA A 1 78 ? -3.355 -1.081 -18.747 1.00 56.75 78 ALA A C 1
ATOM 620 O O . ALA A 1 78 ? -3.957 -0.831 -19.790 1.00 56.75 78 ALA A O 1
ATOM 621 N N . ILE A 1 79 ? -2.025 -1.226 -18.710 1.00 55.38 79 ILE A N 1
ATOM 622 C CA . ILE A 1 79 ? -1.147 -1.091 -19.884 1.00 55.38 79 ILE A CA 1
ATOM 623 C C . ILE A 1 79 ? -1.248 -2.317 -20.810 1.00 55.38 79 ILE A C 1
ATOM 625 O O . ILE A 1 79 ? -1.210 -2.162 -22.026 1.00 55.38 79 ILE A O 1
ATOM 629 N N . ASP A 1 80 ? -1.474 -3.521 -20.275 1.00 54.41 80 ASP A N 1
ATOM 630 C CA . ASP A 1 80 ? -1.520 -4.764 -21.074 1.00 54.41 80 ASP A CA 1
ATOM 631 C C . ASP A 1 80 ? -2.837 -4.953 -21.866 1.00 54.41 80 ASP A C 1
ATOM 633 O O . ASP A 1 80 ? -3.004 -5.943 -22.573 1.00 54.41 80 ASP A O 1
ATOM 637 N N . SER A 1 81 ? -3.786 -4.011 -21.760 1.00 54.34 81 SER A N 1
ATOM 638 C CA . SER A 1 81 ? -5.060 -4.017 -22.509 1.00 54.34 81 SER A CA 1
ATOM 639 C C . SER A 1 81 ? -5.122 -3.001 -23.658 1.00 54.34 81 SER A C 1
ATOM 641 O O . SER A 1 81 ? -6.148 -2.907 -24.329 1.00 54.34 81 SER A O 1
ATOM 643 N N . SER A 1 82 ? -4.057 -2.231 -23.896 1.00 51.78 82 SER A N 1
ATOM 644 C CA . SER A 1 82 ? -3.973 -1.320 -25.040 1.00 51.78 82 SER A CA 1
ATOM 645 C C . SER A 1 82 ? -3.231 -2.016 -26.180 1.00 51.78 82 SER A C 1
ATOM 647 O O . SER A 1 82 ? -2.131 -2.511 -25.965 1.00 51.78 82 SER A O 1
ATOM 649 N N . GLU A 1 83 ? -3.777 -2.006 -27.401 1.00 57.56 83 GLU A N 1
ATOM 650 C CA . GLU A 1 83 ? -3.087 -2.377 -28.659 1.00 57.56 83 GLU A CA 1
ATOM 651 C C . GLU A 1 83 ? -1.904 -1.429 -29.002 1.00 57.56 83 GLU A C 1
ATOM 653 O O . GLU A 1 83 ? -1.603 -1.174 -30.165 1.00 57.56 83 GLU A O 1
ATOM 658 N N . GLY A 1 84 ? -1.259 -0.839 -27.994 1.00 64.12 84 GLY A N 1
ATOM 659 C CA . GLY A 1 84 ? -0.048 -0.043 -28.136 1.00 64.12 84 GLY A CA 1
ATOM 660 C C . GLY A 1 84 ? 1.189 -0.925 -28.031 1.00 64.12 84 GLY A C 1
ATOM 661 O O . GLY A 1 84 ? 1.167 -1.977 -27.390 1.00 64.12 84 GLY A O 1
ATOM 662 N N . ASP A 1 85 ? 2.270 -0.486 -28.666 1.00 71.88 85 ASP A N 1
ATOM 663 C CA . ASP A 1 85 ? 3.567 -1.138 -28.542 1.00 71.88 85 ASP A CA 1
ATOM 664 C C . ASP A 1 85 ? 4.005 -1.200 -27.061 1.00 71.88 85 ASP A C 1
ATOM 666 O O . ASP A 1 85 ? 3.757 -0.276 -26.279 1.00 71.88 85 ASP A O 1
ATOM 670 N N . LYS A 1 86 ? 4.564 -2.342 -26.642 1.00 78.75 86 LYS A N 1
ATOM 671 C CA . LYS A 1 86 ? 4.778 -2.661 -25.221 1.00 78.75 86 LYS A CA 1
ATOM 672 C C . LYS A 1 86 ? 6.024 -1.955 -24.692 1.00 78.75 86 LYS A C 1
ATOM 674 O O . LYS A 1 86 ? 7.094 -2.050 -25.291 1.00 78.75 86 LYS A O 1
ATOM 679 N N . GLU A 1 87 ? 5.903 -1.308 -23.532 1.00 81.75 87 GLU A N 1
ATOM 680 C CA . GLU A 1 87 ? 7.045 -0.672 -22.864 1.00 81.75 87 GLU A CA 1
ATOM 681 C C . GLU A 1 87 ? 8.076 -1.727 -22.432 1.00 81.75 87 GLU A C 1
ATOM 683 O O . GLU A 1 87 ? 7.741 -2.760 -21.838 1.00 81.75 87 GLU A O 1
ATOM 688 N N . VAL A 1 88 ? 9.352 -1.465 -22.717 1.00 81.00 88 VAL A N 1
ATOM 689 C CA . VAL A 1 88 ? 10.452 -2.361 -22.356 1.00 81.00 88 VAL A CA 1
ATOM 690 C C . VAL A 1 88 ? 10.916 -2.044 -20.935 1.00 81.00 88 VAL A C 1
ATOM 692 O O . VAL A 1 88 ? 11.489 -0.993 -20.641 1.00 81.00 88 VAL A O 1
ATOM 695 N N . SER A 1 89 ? 10.705 -2.992 -20.022 1.00 82.19 89 SER A N 1
ATOM 696 C CA . SER A 1 89 ? 11.169 -2.872 -18.639 1.00 82.19 89 SER A CA 1
ATOM 697 C C . SER A 1 89 ? 12.652 -3.239 -18.519 1.00 82.19 89 SER A C 1
ATOM 699 O O . SER A 1 89 ? 13.003 -4.417 -18.498 1.00 82.19 89 SER A O 1
ATOM 701 N N . VAL A 1 90 ? 13.510 -2.229 -18.354 1.00 83.44 90 VAL A N 1
ATOM 702 C CA . VAL A 1 90 ? 14.957 -2.376 -18.105 1.00 83.44 90 VAL A CA 1
ATOM 703 C C . VAL A 1 90 ? 15.333 -1.784 -16.745 1.00 83.44 90 VAL A C 1
ATOM 705 O O . VAL A 1 90 ? 14.764 -0.768 -16.326 1.00 83.44 90 VAL A O 1
ATOM 708 N N . SER A 1 91 ? 16.296 -2.388 -16.040 1.00 88.25 91 SER A N 1
ATOM 709 C CA . SER A 1 91 ? 16.716 -1.898 -14.724 1.00 88.25 91 SER A CA 1
ATOM 710 C C . SER A 1 91 ? 17.374 -0.512 -14.801 1.00 88.25 91 SER A C 1
ATOM 712 O O . SER A 1 91 ? 17.968 -0.117 -15.805 1.00 88.25 91 SER A O 1
ATOM 714 N N . TYR A 1 92 ? 17.316 0.248 -13.703 1.00 91.62 92 TYR A N 1
ATOM 715 C CA . TYR A 1 92 ? 17.945 1.574 -13.629 1.00 91.62 92 TYR A CA 1
ATOM 716 C C . TYR A 1 92 ? 19.460 1.534 -13.895 1.00 91.62 92 TYR A C 1
ATOM 718 O O . TYR A 1 92 ? 20.012 2.455 -14.496 1.00 91.62 92 TYR A O 1
ATOM 726 N N . VAL A 1 93 ? 20.130 0.468 -13.451 1.00 92.88 93 VAL A N 1
ATOM 727 C CA . VAL A 1 93 ? 21.578 0.298 -13.630 1.00 92.88 93 VAL A CA 1
ATOM 728 C C . VAL A 1 93 ? 21.912 0.094 -15.106 1.00 92.88 93 VAL A C 1
ATOM 730 O O . VAL A 1 93 ? 22.797 0.768 -15.625 1.00 92.88 93 VAL A O 1
ATOM 733 N N . GLU A 1 94 ? 21.166 -0.758 -15.805 1.00 88.81 94 GLU A N 1
ATOM 734 C CA . GLU A 1 94 ? 21.341 -0.994 -17.243 1.00 88.81 94 GLU A CA 1
ATOM 735 C C . GLU A 1 94 ? 21.082 0.275 -18.070 1.00 88.81 94 GLU A C 1
ATOM 737 O O . GLU A 1 94 ? 21.870 0.594 -18.963 1.00 88.81 94 GLU A O 1
ATOM 742 N N . LYS A 1 95 ? 20.071 1.079 -17.698 1.00 91.44 95 LYS A N 1
ATOM 743 C CA . LYS A 1 95 ? 19.815 2.398 -18.313 1.00 91.44 95 LYS A CA 1
ATOM 744 C C . LYS A 1 95 ? 20.987 3.372 -18.177 1.00 91.44 95 LYS A C 1
ATOM 746 O O . LYS A 1 95 ? 21.173 4.239 -19.027 1.00 91.44 95 LYS A O 1
ATOM 751 N N . LYS A 1 96 ? 21.768 3.265 -17.098 1.00 92.94 96 LYS A N 1
ATOM 752 C CA . LYS A 1 96 ? 22.939 4.123 -16.859 1.00 92.94 96 LYS A CA 1
ATOM 753 C C . LYS A 1 96 ? 24.203 3.630 -17.543 1.00 92.94 96 LYS A C 1
ATOM 755 O O . LYS A 1 96 ? 25.021 4.465 -17.913 1.00 92.94 96 LYS A O 1
ATOM 760 N N . LEU A 1 97 ? 24.372 2.318 -17.674 1.00 94.62 97 LEU A N 1
ATOM 761 C CA . LEU A 1 97 ? 25.565 1.740 -18.286 1.00 94.62 97 LEU A CA 1
ATOM 762 C C . LEU A 1 97 ? 25.554 1.858 -19.814 1.00 94.62 97 LEU A C 1
ATOM 764 O O . LEU A 1 97 ? 26.607 2.118 -20.383 1.00 94.62 97 LEU A O 1
ATOM 768 N N . PHE A 1 98 ? 24.390 1.705 -20.457 1.00 91.31 98 PHE A N 1
ATOM 769 C CA . PHE A 1 98 ? 24.287 1.640 -21.922 1.00 91.31 98 PHE A CA 1
ATOM 770 C C . PHE A 1 98 ? 23.148 2.511 -22.468 1.00 91.31 98 PHE A C 1
ATOM 772 O O . PHE A 1 98 ? 22.190 1.982 -23.034 1.00 91.31 98 PHE A O 1
ATOM 779 N N . PRO A 1 99 ? 23.178 3.840 -22.280 1.00 89.75 99 PRO A N 1
ATOM 780 C CA . PRO A 1 99 ? 22.058 4.710 -22.645 1.00 89.75 99 PRO A CA 1
ATOM 781 C C . PRO A 1 99 ? 21.646 4.585 -24.120 1.00 89.75 99 PRO A C 1
ATOM 783 O O . PRO A 1 99 ? 20.462 4.659 -24.424 1.00 89.75 99 PRO A O 1
ATOM 786 N N . GLU A 1 100 ? 22.592 4.323 -25.021 1.00 88.50 100 GLU A N 1
ATOM 787 C CA . GLU A 1 100 ? 22.361 4.144 -26.457 1.00 88.50 100 GLU A CA 1
ATOM 788 C C . GLU A 1 100 ? 21.727 2.800 -26.850 1.00 88.50 100 GLU A C 1
ATOM 790 O O . GLU A 1 100 ? 21.299 2.641 -27.989 1.00 88.50 100 GLU A O 1
ATOM 795 N N . LYS A 1 101 ? 21.666 1.828 -25.932 1.00 86.44 101 LYS A N 1
ATOM 796 C CA . LYS A 1 101 ? 21.118 0.481 -26.179 1.00 86.44 101 LYS A CA 1
ATOM 797 C C . LYS A 1 101 ? 19.735 0.266 -25.566 1.00 86.44 101 LYS A C 1
ATOM 799 O O . LYS A 1 101 ? 19.224 -0.849 -25.585 1.00 86.44 101 LYS A O 1
ATOM 804 N N . ASN A 1 102 ? 19.142 1.311 -24.991 1.00 88.75 102 ASN A N 1
ATOM 805 C CA . ASN A 1 102 ? 17.858 1.228 -24.307 1.00 88.75 102 ASN A CA 1
ATOM 806 C C . ASN A 1 102 ? 16.749 1.861 -25.158 1.00 88.75 102 ASN A C 1
ATOM 808 O O . ASN A 1 102 ? 16.704 3.082 -25.289 1.00 88.75 102 ASN A O 1
ATOM 812 N N . GLY A 1 103 ? 15.840 1.034 -25.682 1.00 85.69 103 GLY A N 1
ATOM 813 C CA . GLY A 1 103 ? 14.552 1.483 -26.223 1.00 85.69 103 GLY A CA 1
ATOM 814 C C . GLY A 1 103 ? 13.519 1.651 -25.106 1.00 85.69 103 GLY A C 1
ATOM 815 O O . GLY A 1 103 ? 13.537 0.894 -24.132 1.00 85.69 103 GLY A O 1
ATOM 816 N N . VAL A 1 104 ? 12.640 2.648 -25.218 1.00 85.19 104 VAL A N 1
ATOM 817 C CA . VAL A 1 104 ? 11.482 2.809 -24.322 1.00 85.19 104 VAL A CA 1
ATOM 818 C C . VAL A 1 104 ? 10.401 1.801 -24.712 1.00 85.19 104 VAL A C 1
ATOM 820 O O . VAL A 1 104 ? 9.769 1.209 -23.837 1.00 85.19 104 VAL A O 1
ATOM 823 N N . THR A 1 105 ? 10.263 1.532 -26.012 1.00 89.25 105 THR A N 1
ATOM 824 C CA . THR A 1 105 ? 9.272 0.596 -26.566 1.00 89.25 105 THR A CA 1
ATOM 825 C C . THR A 1 105 ? 9.928 -0.539 -27.361 1.00 89.25 105 THR A C 1
ATOM 827 O O . THR A 1 105 ? 11.118 -0.479 -27.685 1.00 89.25 105 THR A O 1
ATOM 830 N N . TYR A 1 106 ? 9.189 -1.622 -27.618 1.00 86.75 106 TYR A N 1
ATOM 831 C CA . TYR A 1 106 ? 9.733 -2.810 -28.282 1.00 86.75 106 TYR A CA 1
ATOM 832 C C . TYR A 1 106 ? 10.111 -2.543 -29.748 1.00 86.75 106 TYR A C 1
ATOM 834 O O . TYR A 1 106 ? 11.127 -3.058 -30.213 1.00 86.75 106 TYR A O 1
ATOM 842 N N . GLU A 1 107 ? 9.359 -1.699 -30.455 1.00 88.50 107 GLU A N 1
ATOM 843 C CA . GLU A 1 107 ? 9.673 -1.254 -31.819 1.00 88.50 107 GLU A CA 1
ATOM 844 C C . GLU A 1 107 ? 10.974 -0.442 -31.870 1.00 88.50 107 GLU A C 1
ATOM 846 O O . GLU A 1 107 ? 11.864 -0.742 -32.670 1.00 88.50 107 GLU A O 1
ATOM 851 N N . GLU A 1 108 ? 11.167 0.497 -30.943 1.00 89.94 108 GLU A N 1
ATOM 852 C CA . GLU A 1 108 ? 12.426 1.243 -30.833 1.00 89.94 108 GLU A CA 1
ATOM 853 C C . GLU A 1 108 ? 13.615 0.304 -30.578 1.00 89.94 108 GLU A C 1
ATOM 855 O O . GLU A 1 108 ? 14.689 0.467 -31.163 1.00 89.94 108 GLU A O 1
ATOM 860 N N . LEU A 1 109 ? 13.426 -0.711 -29.725 1.00 90.94 109 LEU A N 1
ATOM 861 C CA . LEU A 1 109 ? 14.450 -1.717 -29.451 1.00 90.94 109 LEU A CA 1
ATOM 862 C C . LEU A 1 109 ? 14.784 -2.543 -30.703 1.00 90.94 109 LEU A C 1
ATOM 864 O O . LEU A 1 109 ? 15.956 -2.842 -30.944 1.00 90.94 109 LEU A O 1
ATOM 868 N N . GLN A 1 110 ? 13.779 -2.887 -31.511 1.00 89.62 110 GLN A N 1
ATOM 869 C CA . GLN A 1 110 ? 13.980 -3.579 -32.781 1.00 89.62 110 GLN A CA 1
ATOM 870 C C . GLN A 1 110 ? 14.834 -2.738 -33.739 1.00 89.62 110 GLN A C 1
ATOM 872 O O . GLN A 1 110 ? 15.811 -3.247 -34.290 1.00 89.62 110 GLN A O 1
ATOM 877 N N . HIS A 1 111 ? 14.532 -1.449 -33.892 1.00 91.94 111 HIS A N 1
ATOM 878 C CA . HIS A 1 111 ? 15.305 -0.567 -34.766 1.00 91.94 111 HIS A CA 1
ATOM 879 C C . HIS A 1 111 ? 16.746 -0.347 -34.289 1.00 91.94 111 HIS A C 1
ATOM 881 O O . HIS A 1 111 ? 17.671 -0.311 -35.105 1.00 91.94 111 HIS A O 1
ATOM 887 N N . LEU A 1 112 ? 16.970 -0.262 -32.974 1.00 91.94 112 LEU A N 1
ATOM 888 C CA . LEU A 1 112 ? 18.322 -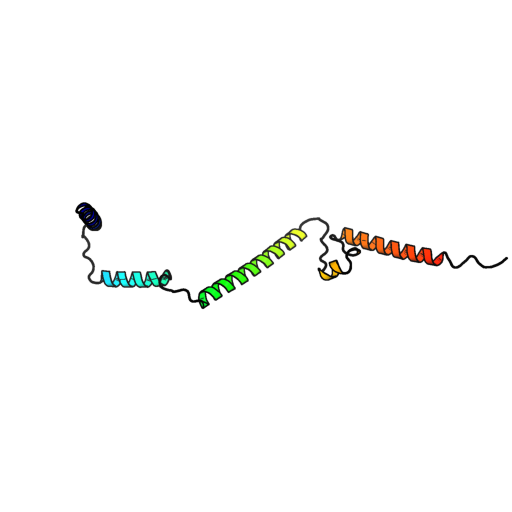0.222 -32.407 1.00 91.94 112 LEU A CA 1
ATOM 889 C C . LEU A 1 112 ? 19.114 -1.491 -32.754 1.00 91.94 112 LEU A C 1
ATOM 891 O O . LEU A 1 112 ? 20.278 -1.406 -33.152 1.00 91.94 112 LEU A O 1
ATOM 895 N N . LEU A 1 113 ? 18.478 -2.661 -32.659 1.00 91.81 113 LEU A N 1
ATOM 896 C CA . LEU A 1 113 ? 19.107 -3.935 -33.000 1.00 91.81 113 LEU A CA 1
ATOM 897 C C . LEU A 1 113 ? 19.433 -4.034 -34.498 1.00 91.81 113 LEU A C 1
ATOM 899 O O . LEU A 1 113 ? 20.524 -4.470 -34.864 1.00 91.81 113 LEU A O 1
ATOM 903 N N . GLU A 1 114 ? 18.516 -3.608 -35.369 1.00 94.00 114 GLU A N 1
ATOM 904 C CA . GLU A 1 114 ? 18.738 -3.549 -36.819 1.00 94.00 114 GLU A CA 1
ATOM 905 C C . GLU A 1 114 ? 19.935 -2.651 -37.163 1.00 94.00 114 GLU A C 1
ATOM 907 O O . GLU A 1 114 ? 20.813 -3.050 -37.933 1.00 94.00 114 GLU A O 1
ATOM 912 N N . SER A 1 115 ? 20.022 -1.472 -36.540 1.00 91.62 115 SER A N 1
ATOM 913 C CA . SER A 1 115 ? 21.152 -0.555 -36.704 1.00 91.62 115 SER A CA 1
ATOM 914 C C . SER A 1 115 ? 22.479 -1.184 -36.269 1.00 91.62 115 SER A C 1
ATOM 916 O O . SER A 1 115 ? 23.488 -1.033 -36.960 1.00 91.62 115 SER A O 1
ATOM 918 N N . ASP A 1 116 ? 22.499 -1.912 -35.151 1.00 92.00 116 ASP A N 1
ATOM 919 C CA . ASP A 1 116 ? 23.700 -2.596 -34.660 1.00 92.00 116 ASP A CA 1
ATOM 920 C C . ASP A 1 116 ? 24.196 -3.670 -35.636 1.00 92.00 116 ASP A C 1
ATOM 922 O O . ASP A 1 116 ? 25.398 -3.778 -35.901 1.00 92.00 116 ASP A O 1
ATOM 926 N N . VAL A 1 117 ? 23.272 -4.449 -36.206 1.00 93.06 117 VAL A N 1
ATOM 927 C CA . VAL A 1 117 ? 23.594 -5.462 -37.218 1.00 93.06 117 VAL A CA 1
ATOM 928 C C . VAL A 1 117 ? 24.145 -4.800 -38.479 1.00 93.06 117 VAL A C 1
ATOM 930 O O . VAL A 1 117 ? 25.185 -5.225 -38.984 1.00 93.06 117 VAL A O 1
ATOM 933 N N . LEU A 1 118 ? 23.507 -3.731 -38.963 1.00 92.56 118 LEU A N 1
ATOM 934 C CA . LEU A 1 118 ? 23.973 -2.988 -40.137 1.00 92.56 118 LEU A CA 1
ATOM 935 C C . LEU A 1 118 ? 25.358 -2.368 -39.920 1.00 92.56 118 LEU A C 1
ATOM 937 O O . LEU A 1 118 ? 26.202 -2.425 -40.818 1.00 92.56 118 LEU A O 1
ATOM 941 N N . ALA A 1 119 ? 25.620 -1.815 -38.734 1.00 91.44 119 ALA A N 1
ATOM 942 C CA . ALA A 1 119 ? 26.924 -1.265 -38.379 1.00 91.44 119 ALA A CA 1
ATOM 943 C C . ALA A 1 119 ? 28.009 -2.349 -38.373 1.00 91.44 119 ALA A C 1
ATOM 945 O O . ALA A 1 119 ? 29.098 -2.137 -38.911 1.00 91.44 119 ALA A O 1
ATOM 946 N N . LYS A 1 120 ? 27.699 -3.529 -37.825 1.00 91.50 120 LYS A N 1
ATOM 947 C CA . LYS A 1 120 ? 28.612 -4.675 -37.807 1.00 91.50 120 LYS A CA 1
ATOM 948 C C . LYS A 1 120 ? 28.943 -5.164 -39.219 1.00 91.50 120 LYS A C 1
ATOM 950 O O . LYS A 1 120 ? 30.118 -5.272 -39.556 1.00 91.50 120 LYS A O 1
ATOM 955 N N . VAL A 1 121 ? 27.928 -5.378 -40.056 1.00 91.81 121 VAL A N 1
ATOM 956 C CA . VAL A 1 121 ? 28.111 -5.799 -41.456 1.00 91.81 121 VAL A CA 1
ATOM 957 C C . VAL A 1 121 ? 28.928 -4.764 -42.236 1.00 91.81 121 VAL A C 1
ATOM 959 O O . VAL A 1 121 ? 29.850 -5.117 -42.964 1.00 91.81 121 VAL A O 1
ATOM 962 N N . SER A 1 122 ? 28.646 -3.474 -42.044 1.00 90.31 122 SER A N 1
ATOM 963 C CA . SER A 1 122 ? 29.389 -2.397 -42.713 1.00 90.31 122 SER A CA 1
ATOM 964 C C . SER A 1 122 ? 30.860 -2.350 -42.283 1.00 90.31 122 SER A C 1
ATOM 966 O O . SER A 1 122 ? 31.734 -2.071 -43.102 1.00 90.31 122 SER A O 1
ATOM 968 N N . ALA A 1 123 ? 31.158 -2.634 -41.013 1.00 88.88 123 ALA A N 1
ATOM 969 C CA . ALA A 1 123 ? 32.531 -2.725 -40.523 1.00 88.88 123 ALA A CA 1
ATOM 970 C C . ALA A 1 123 ? 33.279 -3.930 -41.122 1.00 88.88 123 ALA A C 1
ATOM 972 O O . ALA A 1 123 ? 34.444 -3.796 -41.493 1.00 88.88 123 ALA A O 1
ATOM 973 N N . GLU A 1 124 ? 32.608 -5.075 -41.267 1.00 84.44 124 GLU A N 1
ATOM 974 C CA . GLU A 1 124 ? 33.166 -6.290 -41.873 1.00 84.44 124 GLU A CA 1
ATOM 975 C C . GLU A 1 124 ? 33.445 -6.100 -43.378 1.00 84.44 124 GLU A C 1
ATOM 977 O O . GLU A 1 124 ? 34.555 -6.373 -43.830 1.00 84.44 124 GLU A O 1
ATOM 982 N N . CYS A 1 125 ? 32.515 -5.522 -44.150 1.00 75.25 125 CYS A N 1
ATOM 983 C CA . CYS A 1 125 ? 32.729 -5.238 -45.578 1.00 75.25 125 CYS A CA 1
ATOM 984 C C . CYS A 1 125 ? 33.861 -4.229 -45.839 1.00 75.25 125 CYS A C 1
ATOM 986 O O . CYS A 1 125 ? 34.564 -4.333 -46.844 1.00 75.25 125 CYS A O 1
ATOM 988 N N . ASN A 1 126 ? 34.059 -3.257 -44.944 1.00 68.62 126 ASN A N 1
ATOM 989 C CA . ASN A 1 126 ? 35.160 -2.299 -45.056 1.00 68.62 126 ASN A CA 1
ATOM 990 C C . ASN A 1 126 ? 36.523 -2.912 -44.687 1.00 68.62 126 ASN A C 1
ATOM 992 O O . ASN A 1 126 ? 37.549 -2.421 -45.152 1.00 68.62 126 ASN A O 1
ATOM 996 N N . ALA A 1 127 ? 36.554 -3.975 -43.877 1.00 63.50 127 ALA A N 1
ATOM 997 C CA . ALA A 1 127 ? 37.792 -4.660 -43.512 1.00 63.50 127 ALA A CA 1
ATOM 998 C C . ALA A 1 127 ? 38.357 -5.513 -44.666 1.00 63.50 127 ALA A C 1
ATOM 1000 O O . ALA A 1 127 ? 39.576 -5.603 -44.815 1.00 63.50 127 ALA A O 1
ATOM 1001 N N . GLU A 1 128 ? 37.497 -6.073 -45.524 1.00 57.31 128 GLU A N 1
ATOM 1002 C CA . GLU A 1 128 ? 37.915 -6.923 -46.654 1.00 57.31 128 GLU A CA 1
ATOM 1003 C C . GLU A 1 128 ? 38.355 -6.140 -47.910 1.00 57.31 128 GLU A C 1
ATOM 1005 O O . GLU A 1 128 ? 38.926 -6.710 -48.834 1.00 57.31 128 GLU A O 1
ATOM 1010 N N . GLY A 1 129 ? 38.170 -4.815 -47.950 1.00 54.16 129 GLY A N 1
ATOM 1011 C CA . GLY A 1 129 ? 38.553 -3.969 -49.092 1.00 54.16 129 GLY A CA 1
ATOM 1012 C C . GLY A 1 129 ? 40.034 -3.563 -49.165 1.00 54.16 129 GLY A C 1
ATOM 1013 O O . GLY A 1 129 ? 40.416 -2.849 -50.091 1.00 54.16 129 GLY A O 1
ATOM 1014 N N . THR A 1 130 ? 40.875 -3.974 -48.207 1.00 52.53 130 THR A N 1
ATOM 1015 C CA . THR A 1 130 ? 42.257 -3.459 -48.066 1.00 52.53 130 THR A CA 1
ATOM 1016 C C . THR A 1 130 ? 43.371 -4.472 -48.346 1.00 52.53 130 THR A C 1
ATOM 1018 O O . THR A 1 130 ? 44.542 -4.107 -48.236 1.00 52.53 130 THR A O 1
ATOM 1021 N N . THR A 1 131 ? 43.059 -5.721 -48.714 1.00 55.78 131 THR A N 1
ATOM 1022 C CA . THR A 1 131 ? 44.073 -6.792 -48.800 1.00 55.78 131 THR A CA 1
ATOM 1023 C C . THR A 1 131 ? 44.324 -7.397 -50.175 1.00 55.78 131 THR A C 1
ATOM 1025 O O . THR A 1 131 ? 45.098 -8.337 -50.221 1.00 55.78 131 THR A O 1
ATOM 1028 N N . ASP A 1 132 ? 43.803 -6.871 -51.290 1.00 54.91 132 ASP A N 1
ATOM 1029 C CA . ASP A 1 132 ? 44.095 -7.457 -52.615 1.00 54.91 132 ASP A CA 1
ATOM 1030 C C . ASP A 1 132 ? 44.235 -6.410 -53.735 1.00 54.91 132 ASP A C 1
ATOM 1032 O O . ASP A 1 132 ? 43.382 -6.269 -54.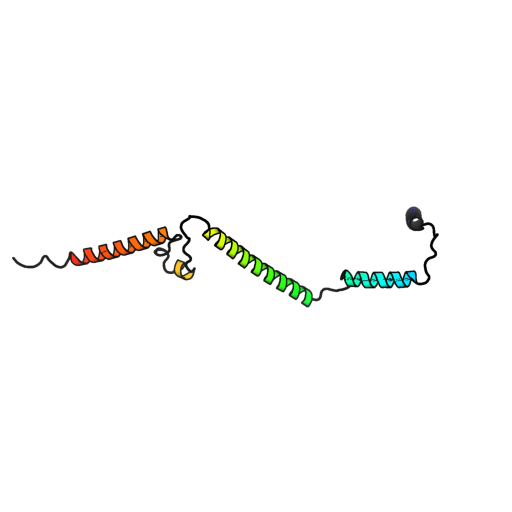608 1.00 54.91 132 ASP A O 1
ATOM 1036 N N . SER A 1 133 ? 45.348 -5.669 -53.756 1.00 55.38 133 SER A N 1
ATOM 1037 C CA . SER A 1 133 ? 45.764 -4.961 -54.982 1.00 55.38 133 SER A CA 1
ATOM 1038 C C . SER A 1 133 ? 47.280 -4.805 -55.137 1.00 55.38 133 SER A C 1
ATOM 1040 O O . SER A 1 133 ? 47.747 -3.813 -55.696 1.00 55.38 133 SER A O 1
ATOM 1042 N N . ASN A 1 134 ? 48.073 -5.757 -54.636 1.00 56.28 134 ASN A N 1
ATOM 1043 C CA . ASN A 1 134 ? 49.526 -5.735 -54.825 1.00 56.28 134 ASN A CA 1
ATOM 1044 C C . ASN A 1 134 ? 50.068 -7.118 -55.202 1.00 56.28 134 ASN A C 1
ATOM 1046 O O . ASN A 1 134 ? 50.835 -7.730 -54.466 1.00 56.28 134 ASN A O 1
ATOM 1050 N N . LEU A 1 135 ? 49.644 -7.612 -56.365 1.00 59.94 135 LEU A N 1
ATOM 1051 C CA . LEU A 1 135 ? 50.324 -8.691 -57.069 1.00 59.94 135 LEU A CA 1
ATOM 1052 C C . LEU A 1 135 ? 50.445 -8.322 -58.555 1.00 59.94 135 LEU A C 1
ATOM 1054 O O . LEU A 1 135 ? 49.463 -8.303 -59.291 1.00 59.94 135 LEU A O 1
ATOM 1058 N N . ASP A 1 136 ? 51.701 -8.076 -58.926 1.00 59.81 136 ASP A N 1
ATOM 1059 C CA . ASP A 1 136 ? 52.324 -8.283 -60.237 1.00 59.81 136 ASP A CA 1
ATOM 1060 C C . ASP A 1 136 ? 52.192 -7.188 -61.321 1.00 59.81 136 ASP A C 1
ATOM 1062 O O . ASP A 1 136 ? 51.241 -7.155 -62.107 1.00 59.81 136 ASP A O 1
ATOM 1066 N N . ARG A 1 137 ? 53.232 -6.338 -61.422 1.00 43.06 137 ARG A N 1
ATOM 1067 C CA . ARG A 1 137 ? 53.858 -5.970 -62.705 1.00 43.06 137 ARG A CA 1
ATOM 1068 C C . ARG A 1 137 ? 55.274 -5.419 -62.556 1.00 43.06 137 ARG A C 1
ATOM 1070 O O . ARG A 1 137 ? 55.495 -4.613 -61.626 1.00 43.06 137 ARG A O 1
#